Protein AF-A0A498GGM3-F1 (afdb_monomer)

Nearest PDB structures (foldseek):
  2ejg-assembly2_B  TM=3.600E-01  e=3.477E-01  Pyrococcus horikoshii OT3
  2dxu-assembly1_A  TM=3.663E-01  e=5.962E-01  Pyrococcus horikoshii
  1wq7-assembly1_B  TM=3.591E-01  e=9.628E-01  Pyrococcus horikoshii OT3
  2hni-assembly1_A  TM=3.277E-01  e=7.576E-01  Pyrococcus horikoshii OT3
  2ejf-assembly2_B  TM=3.425E-01  e=1.022E+00  Pyrococcus horikoshii OT3

Foldseek 3Di:
DPPPLADLLVVLCQVCVQVQQCPPPFWAADLLGDGWGWDGDAQWWTKTKDKAFCVDPVSVVSVVVSVVVLVVDCDGNFAGEDADDDDSVPDPTKHWYWDDDDGMIMIMIIGTFPGGDRDLVSVQVRSVVGTPDRDPSVVSSVVSVVVSVPDPPDDD

Mean predicted aligned error: 6.46 Å

Secondary structure (DSSP, 8-state):
---TTS-HHHHHHHTSHHHHH-SSS--EE-TTSSEEEEEEEETTEEEEEEEEETTSHHHHHHHHHHHHHHHH-SEETTEEE-SSPPPGGG-SS-EEEEEE-SSEEEEEEEEE-SS---SHHHHHHHHHHH-SS---HHHHHHHHHHHHHHS-----

Radius of gyration: 17.05 Å; Cα contacts (8 Å, |Δi|>4): 240; chains: 1; bounding box: 47×32×43 Å

Structure (mmCIF, N/CA/C/O backbone):
data_AF-A0A498GGM3-F1
#
_entry.id   AF-A0A498GGM3-F1
#
loop_
_atom_site.group_PDB
_atom_site.id
_atom_site.type_symbol
_atom_site.label_atom_id
_atom_site.label_alt_id
_atom_site.label_comp_id
_atom_site.label_asym_id
_atom_site.label_entity_id
_atom_site.label_seq_id
_atom_site.pdbx_PDB_ins_code
_atom_site.Cartn_x
_atom_site.Cartn_y
_atom_site.Cartn_z
_atom_site.occupancy
_atom_site.B_iso_or_equiv
_atom_site.auth_seq_id
_atom_site.auth_comp_id
_atom_site.auth_asym_id
_atom_site.auth_atom_id
_atom_site.pdbx_PDB_model_num
ATOM 1 N N . MET A 1 1 ? -23.207 8.762 1.940 1.00 39.00 1 MET A N 1
ATOM 2 C CA . MET A 1 1 ? -23.634 7.999 3.127 1.00 39.00 1 MET A CA 1
ATOM 3 C C . MET A 1 1 ? -22.353 7.462 3.716 1.00 39.00 1 MET A C 1
ATOM 5 O O . MET A 1 1 ? -21.657 6.758 3.002 1.00 39.00 1 MET A O 1
ATOM 9 N N . THR A 1 2 ? -21.957 7.924 4.898 1.00 45.09 2 THR A N 1
ATOM 10 C CA . THR A 1 2 ? -20.797 7.362 5.594 1.00 45.09 2 THR A CA 1
ATOM 11 C C . THR A 1 2 ? -21.114 5.906 5.901 1.00 45.09 2 THR A C 1
ATOM 13 O O . THR A 1 2 ? -22.189 5.610 6.425 1.00 45.09 2 THR A O 1
ATOM 16 N N . ASP A 1 3 ? -20.236 5.008 5.472 1.00 50.31 3 ASP A N 1
ATOM 17 C CA . ASP A 1 3 ? -20.360 3.573 5.700 1.00 50.31 3 ASP A CA 1
ATOM 18 C C . ASP A 1 3 ? -20.351 3.352 7.219 1.00 50.31 3 ASP A C 1
ATOM 20 O O . ASP A 1 3 ? -19.323 3.520 7.873 1.00 50.31 3 ASP A O 1
ATOM 24 N N . SER A 1 4 ? -21.523 3.123 7.826 1.00 56.84 4 SER A N 1
ATOM 25 C CA . SER A 1 4 ? -21.709 3.200 9.286 1.00 56.84 4 SER A CA 1
ATOM 26 C C . SER A 1 4 ? -21.093 2.017 10.046 1.00 56.84 4 SER A C 1
ATOM 28 O O . SER A 1 4 ? -21.446 1.767 11.200 1.00 56.84 4 SER A O 1
ATOM 30 N N . THR A 1 5 ? -20.231 1.261 9.377 1.00 78.62 5 THR A N 1
ATOM 31 C CA . THR A 1 5 ? -19.531 0.064 9.840 1.00 78.62 5 THR A CA 1
ATOM 32 C C . TH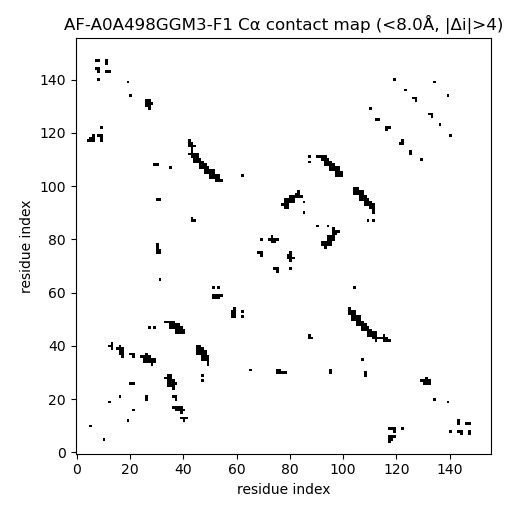R A 1 5 ? -18.014 0.257 9.877 1.00 78.62 5 THR A C 1
ATOM 34 O O . THR A 1 5 ? -17.339 -0.553 10.507 1.00 78.62 5 THR A O 1
ATOM 37 N N . LEU A 1 6 ? -17.474 1.320 9.260 1.00 87.25 6 LEU A N 1
ATOM 38 C CA . LEU A 1 6 ? -16.036 1.581 9.242 1.00 87.25 6 LEU A CA 1
ATOM 39 C C . LEU A 1 6 ? -15.543 2.020 10.625 1.00 87.25 6 LEU A C 1
ATOM 41 O O . LEU A 1 6 ? -16.038 2.989 11.205 1.00 87.25 6 LEU A O 1
ATOM 45 N N . ASP A 1 7 ? -14.541 1.318 11.151 1.00 92.06 7 ASP A N 1
ATOM 46 C CA . ASP A 1 7 ? -13.893 1.696 12.401 1.00 92.06 7 A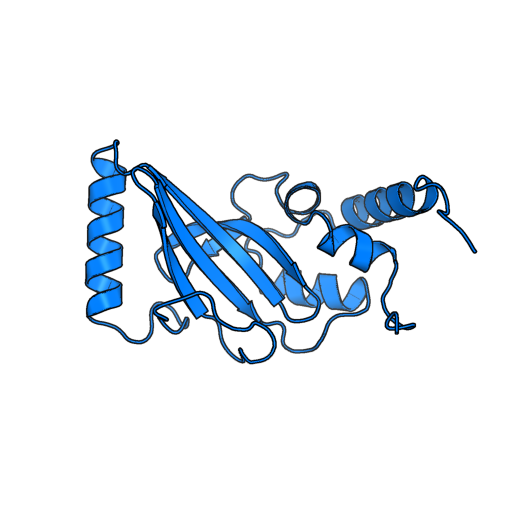SP A CA 1
ATOM 47 C C . ASP A 1 7 ? -13.203 3.075 12.259 1.00 92.06 7 ASP A C 1
ATOM 49 O O . ASP A 1 7 ? -12.340 3.238 11.393 1.00 92.06 7 ASP A O 1
ATOM 53 N N . PRO A 1 8 ? -13.494 4.067 13.126 1.00 91.62 8 PRO A N 1
ATOM 54 C CA . PRO A 1 8 ? -12.879 5.399 13.054 1.00 91.62 8 PRO A CA 1
ATOM 55 C C . PRO A 1 8 ? -11.346 5.398 13.156 1.00 91.62 8 PRO A C 1
ATOM 57 O O . PRO A 1 8 ? -10.669 6.305 12.663 1.00 91.62 8 PRO A O 1
ATOM 60 N N . VAL A 1 9 ? -10.771 4.389 13.820 1.00 92.81 9 VAL A N 1
ATOM 61 C CA . VAL A 1 9 ? -9.319 4.185 13.869 1.00 92.81 9 VAL A CA 1
ATOM 62 C C . VAL A 1 9 ? -8.808 3.804 12.486 1.00 92.81 9 VAL A C 1
ATOM 64 O O . VAL A 1 9 ? -7.832 4.386 12.029 1.00 92.81 9 VAL A O 1
ATOM 67 N N . VAL A 1 10 ? -9.485 2.880 11.805 1.00 92.50 10 VAL A N 1
ATOM 68 C CA . VAL A 1 10 ? -9.141 2.450 10.442 1.00 92.50 10 VAL A CA 1
ATOM 69 C C . VAL A 1 10 ? -9.291 3.613 9.458 1.00 92.50 10 VAL A C 1
ATOM 71 O O . VAL A 1 10 ? -8.368 3.885 8.694 1.00 92.50 10 VAL A O 1
ATOM 74 N N . GLU A 1 11 ? -10.375 4.386 9.555 1.00 92.75 11 GLU A N 1
ATOM 75 C CA . GLU A 1 11 ? -10.566 5.617 8.773 1.00 92.75 11 GLU A CA 1
ATOM 76 C C . GLU A 1 11 ? -9.403 6.611 8.968 1.00 92.75 11 GLU A C 1
ATOM 78 O O . GLU A 1 11 ? -8.866 7.177 8.011 1.00 92.75 11 GLU A O 1
ATOM 83 N N . THR A 1 12 ? -8.938 6.768 10.212 1.00 92.38 12 THR A N 1
ATOM 84 C CA . THR A 1 12 ? -7.772 7.606 10.533 1.00 92.38 12 THR A CA 1
ATOM 85 C C . THR A 1 12 ? -6.488 7.086 9.886 1.00 92.38 12 THR A C 1
ATOM 87 O O . THR A 1 12 ? -5.660 7.890 9.442 1.00 92.38 12 THR A O 1
ATOM 90 N N . LEU A 1 13 ? -6.303 5.767 9.799 1.00 91.44 13 LEU A N 1
ATOM 91 C CA . LEU A 1 13 ? -5.142 5.177 9.131 1.00 91.44 13 LEU A CA 1
ATOM 92 C C . LEU A 1 13 ? -5.167 5.442 7.621 1.00 91.44 13 LEU A C 1
ATOM 94 O O . LEU A 1 13 ? -4.153 5.880 7.077 1.00 91.44 13 LEU A O 1
ATOM 98 N N . TYR A 1 14 ? -6.325 5.285 6.971 1.00 92.81 14 TYR A N 1
ATOM 99 C CA . TYR A 1 14 ? -6.503 5.563 5.537 1.00 92.81 14 TYR A CA 1
ATOM 100 C C . TYR A 1 14 ? -6.212 7.019 5.164 1.00 92.81 14 TYR A C 1
ATOM 102 O O . TYR A 1 14 ? -5.694 7.297 4.085 1.00 92.81 14 TYR A O 1
ATOM 110 N N . SER A 1 15 ? -6.481 7.963 6.068 1.00 89.75 15 SER A N 1
ATOM 111 C CA . SER A 1 15 ? -6.240 9.389 5.813 1.00 89.75 15 SER A CA 1
ATOM 112 C C . SER A 1 15 ? -4.757 9.778 5.703 1.00 89.75 15 SER A C 1
ATOM 114 O O . SER A 1 15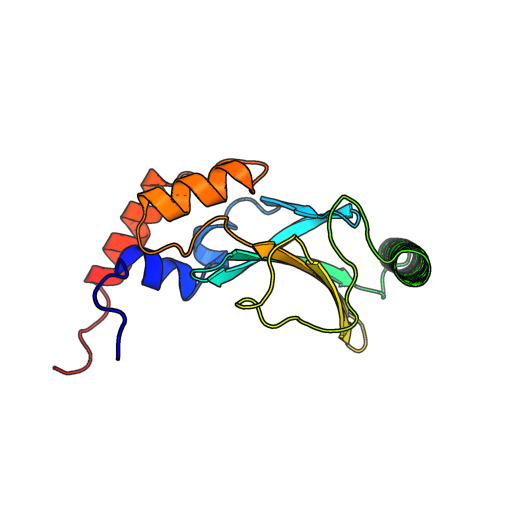 ? -4.432 10.837 5.166 1.00 89.75 15 SER A O 1
ATOM 116 N N . SER A 1 16 ? -3.836 8.983 6.259 1.00 88.56 16 SER A N 1
ATOM 117 C CA . SER A 1 16 ? -2.401 9.313 6.315 1.00 88.56 16 SER A CA 1
ATOM 118 C C . SER A 1 16 ? -1.539 8.059 6.503 1.00 88.56 16 SER A C 1
ATOM 120 O O . SER A 1 16 ? -0.786 7.972 7.475 1.00 88.56 16 SER A O 1
ATOM 122 N N . PRO A 1 17 ? -1.605 7.079 5.593 1.00 88.00 17 PRO A N 1
ATOM 123 C CA . PRO A 1 17 ? -1.036 5.754 5.825 1.00 88.00 17 PRO A CA 1
ATOM 124 C C . PRO A 1 17 ? 0.474 5.787 6.048 1.00 88.00 17 PRO A C 1
ATOM 126 O O . PRO A 1 17 ? 0.974 5.142 6.965 1.00 88.00 17 PRO A O 1
ATOM 129 N N . GLY A 1 18 ? 1.201 6.638 5.317 1.00 84.31 18 GLY A N 1
ATOM 130 C CA . GLY A 1 18 ? 2.644 6.780 5.496 1.00 84.31 18 GLY A CA 1
ATOM 131 C C . GLY A 1 18 ? 3.067 7.300 6.877 1.00 84.31 18 GLY A C 1
ATOM 132 O O . GLY A 1 18 ? 4.164 6.992 7.327 1.00 84.31 18 GLY A O 1
ATOM 133 N N . LYS A 1 19 ? 2.205 8.034 7.597 1.00 85.88 19 LYS A N 1
ATOM 134 C CA . LYS A 1 19 ? 2.483 8.443 8.986 1.00 85.88 19 LYS A CA 1
ATOM 135 C C . LYS A 1 19 ? 2.497 7.240 9.930 1.00 85.88 19 LYS A C 1
ATOM 137 O O . LYS A 1 19 ? 3.233 7.241 10.912 1.00 85.88 19 LYS A O 1
ATOM 142 N N . TRP A 1 20 ? 1.646 6.260 9.653 1.00 86.44 20 TRP A N 1
ATOM 143 C CA . TRP A 1 20 ? 1.386 5.133 10.538 1.00 86.44 20 TRP A CA 1
ATOM 144 C C . TRP A 1 20 ? 2.246 3.918 10.196 1.00 86.44 20 TRP A C 1
ATOM 146 O O . TRP A 1 20 ? 2.706 3.232 11.101 1.00 86.44 20 TRP A O 1
ATOM 156 N N . LEU A 1 21 ? 2.483 3.683 8.903 1.00 84.38 21 LEU A N 1
ATOM 157 C CA . LEU A 1 21 ? 3.085 2.451 8.392 1.00 84.38 21 LEU A CA 1
ATOM 158 C C . LEU A 1 21 ? 4.525 2.609 7.881 1.00 84.38 21 LEU A C 1
ATOM 160 O O . LEU A 1 21 ? 5.194 1.600 7.719 1.00 84.38 21 LEU A O 1
ATOM 164 N N . ASN A 1 22 ? 5.052 3.834 7.718 1.00 76.69 22 ASN A N 1
ATOM 165 C CA . ASN A 1 22 ? 6.447 4.050 7.283 1.00 76.69 22 ASN A CA 1
ATOM 166 C C . ASN A 1 22 ? 7.473 4.446 8.386 1.00 76.69 22 ASN A C 1
ATOM 168 O O . ASN A 1 22 ? 8.436 5.145 8.054 1.00 76.69 22 ASN A O 1
ATOM 172 N N . PRO A 1 23 ? 7.359 4.088 9.686 1.00 64.69 23 PRO A N 1
ATOM 173 C CA . PRO A 1 23 ? 8.436 4.382 10.639 1.00 64.69 23 PRO A CA 1
ATOM 174 C C . PRO A 1 23 ? 9.710 3.547 10.389 1.00 64.69 23 PRO A C 1
ATOM 176 O O . PRO A 1 23 ? 10.779 3.922 10.872 1.00 64.69 23 PRO A O 1
ATOM 179 N N . VAL A 1 24 ? 9.625 2.474 9.594 1.00 55.97 24 VAL A N 1
ATOM 180 C CA . VAL A 1 24 ? 10.769 1.762 9.001 1.00 55.97 24 VAL A CA 1
ATOM 181 C C . VAL A 1 24 ? 10.732 2.025 7.493 1.00 55.97 24 VAL A C 1
ATOM 183 O O . VAL A 1 24 ? 9.671 1.981 6.882 1.00 55.97 24 VAL A O 1
ATOM 186 N N . ALA A 1 25 ? 11.862 2.413 6.904 1.00 53.62 25 ALA A N 1
ATOM 187 C CA . ALA A 1 25 ? 11.909 3.060 5.590 1.00 53.62 25 ALA A CA 1
ATOM 188 C C . ALA A 1 25 ? 11.577 2.153 4.386 1.00 53.62 25 ALA A C 1
ATOM 190 O O . ALA A 1 25 ? 11.421 2.689 3.287 1.00 53.62 25 ALA A O 1
ATOM 191 N N . ASP A 1 26 ? 11.445 0.844 4.609 1.00 61.38 26 ASP A N 1
ATOM 192 C CA . ASP A 1 26 ? 11.275 -0.211 3.611 1.00 61.38 26 ASP A CA 1
ATOM 193 C C . ASP A 1 26 ? 10.300 -1.251 4.187 1.00 61.38 26 ASP A C 1
ATOM 195 O O . ASP A 1 26 ? 10.634 -1.920 5.164 1.00 61.38 26 ASP A O 1
ATOM 199 N N . VAL A 1 27 ? 9.072 -1.320 3.663 1.00 68.25 27 VAL A N 1
ATOM 200 C CA . VAL A 1 27 ? 7.987 -2.123 4.280 1.00 68.25 27 VAL A CA 1
ATOM 201 C C . VAL A 1 27 ? 7.501 -3.251 3.360 1.00 68.25 27 VAL A C 1
ATOM 203 O O . VAL A 1 27 ? 6.776 -4.139 3.799 1.00 68.25 27 VAL A O 1
ATOM 206 N N . TYR A 1 28 ? 7.898 -3.224 2.086 1.00 77.25 28 TYR A N 1
ATOM 207 C CA . TYR A 1 28 ? 7.421 -4.144 1.061 1.00 77.25 28 TYR A CA 1
ATOM 208 C C . TYR A 1 28 ? 8.448 -4.305 -0.062 1.00 77.25 28 TYR A C 1
ATOM 210 O O . TYR A 1 28 ? 9.006 -3.303 -0.519 1.00 77.25 28 TYR A O 1
ATOM 218 N N . TYR A 1 29 ? 8.672 -5.530 -0.532 1.00 83.25 29 TYR A N 1
ATOM 219 C CA . TYR A 1 29 ? 9.471 -5.794 -1.726 1.00 83.25 29 TYR A CA 1
ATOM 220 C C . TYR A 1 29 ? 8.560 -5.867 -2.944 1.00 83.25 29 TYR A C 1
ATOM 222 O O . TYR A 1 29 ? 7.687 -6.725 -3.022 1.00 83.25 29 TYR A O 1
ATOM 230 N N . MET A 1 30 ? 8.761 -4.939 -3.876 1.00 86.75 30 MET A N 1
ATOM 231 C CA . MET A 1 30 ? 7.902 -4.809 -5.050 1.00 86.75 30 MET A CA 1
ATOM 232 C C . MET A 1 30 ? 8.200 -5.916 -6.060 1.00 86.75 30 MET A C 1
ATOM 234 O O . MET A 1 30 ? 9.362 -6.295 -6.234 1.00 86.75 30 MET A O 1
ATOM 238 N N . SER A 1 31 ? 7.187 -6.381 -6.791 1.00 83.31 31 SER A N 1
ATOM 239 C CA . SER A 1 31 ? 7.339 -7.458 -7.775 1.00 83.31 31 SER A CA 1
ATOM 240 C C . SER A 1 31 ? 8.326 -7.111 -8.893 1.00 83.31 31 SER A C 1
ATOM 242 O O . SER A 1 31 ? 9.029 -7.988 -9.386 1.00 83.31 31 SER A O 1
ATOM 244 N N . VAL A 1 32 ? 8.441 -5.829 -9.248 1.00 76.88 32 VAL A N 1
ATOM 245 C CA . VAL A 1 32 ? 9.422 -5.303 -10.224 1.00 76.88 32 VAL A CA 1
ATOM 246 C C . VAL A 1 32 ? 10.790 -4.961 -9.612 1.00 76.88 32 VAL A C 1
ATOM 248 O O . VAL A 1 32 ? 11.633 -4.334 -10.252 1.00 76.88 32 VAL A O 1
ATOM 251 N N . GLY A 1 33 ? 11.013 -5.348 -8.356 1.00 75.31 33 GLY A N 1
ATOM 252 C CA . GLY A 1 33 ? 12.262 -5.160 -7.633 1.00 75.31 33 GLY A CA 1
ATOM 253 C C . GLY A 1 33 ? 12.369 -3.841 -6.860 1.00 75.31 33 GLY A C 1
ATOM 254 O O . GLY A 1 33 ? 11.808 -2.798 -7.204 1.00 75.31 33 GLY A O 1
ATOM 255 N N . GLY A 1 34 ? 13.168 -3.893 -5.793 1.00 80.19 34 GLY A N 1
ATOM 256 C CA . GLY A 1 34 ? 13.376 -2.781 -4.867 1.00 80.19 34 GLY A CA 1
ATOM 257 C C . GLY A 1 34 ? 12.310 -2.702 -3.773 1.00 80.19 34 GLY A C 1
ATOM 258 O O . GLY A 1 34 ? 11.340 -3.457 -3.760 1.00 80.19 34 GLY A O 1
ATOM 259 N N . THR A 1 35 ? 12.512 -1.788 -2.826 1.00 85.56 35 THR A N 1
ATOM 260 C CA . THR A 1 35 ? 11.638 -1.631 -1.662 1.00 85.56 35 THR A CA 1
ATOM 261 C C . THR A 1 35 ? 10.657 -0.478 -1.854 1.00 85.56 35 THR A C 1
ATOM 263 O O . THR A 1 35 ? 11.018 0.642 -2.226 1.00 85.56 35 THR A O 1
ATOM 266 N N . GLY A 1 36 ? 9.384 -0.771 -1.616 1.00 87.56 36 GLY A N 1
ATOM 267 C CA . GLY A 1 36 ? 8.284 0.174 -1.677 1.00 87.56 36 GLY A CA 1
ATOM 268 C C . GLY A 1 36 ? 7.958 0.769 -0.309 1.00 87.56 36 GLY A C 1
ATOM 269 O O . GLY A 1 36 ? 8.063 0.122 0.735 1.00 87.56 36 GLY A O 1
ATOM 270 N N . ARG A 1 37 ? 7.507 2.025 -0.320 1.00 89.12 37 ARG A N 1
ATOM 271 C CA . ARG A 1 37 ? 6.908 2.701 0.837 1.00 89.12 37 ARG A CA 1
ATOM 272 C C . ARG A 1 37 ? 5.414 2.825 0.660 1.00 89.12 37 ARG A C 1
ATOM 274 O O . ARG A 1 37 ? 4.958 3.096 -0.450 1.00 89.12 37 ARG A O 1
ATOM 281 N N . VAL A 1 38 ? 4.669 2.728 1.757 1.00 90.88 38 VAL A N 1
ATOM 282 C CA . VAL A 1 38 ? 3.219 2.907 1.720 1.00 90.88 38 VAL A CA 1
ATOM 283 C C . VAL A 1 38 ? 2.889 4.333 1.295 1.00 90.88 38 VAL A C 1
ATOM 285 O O . VAL A 1 38 ? 3.365 5.302 1.897 1.00 90.88 38 VAL A O 1
ATOM 288 N N . GLU A 1 39 ? 2.048 4.453 0.275 1.00 90.94 39 GLU A N 1
ATOM 289 C CA . GLU A 1 39 ? 1.557 5.728 -0.243 1.00 90.94 39 GLU A CA 1
ATOM 290 C C . GLU A 1 39 ? 0.047 5.866 -0.075 1.00 90.94 39 GLU A C 1
ATOM 292 O O . GLU A 1 39 ? -0.425 6.917 0.358 1.00 90.94 39 GLU A O 1
ATOM 297 N N . ILE A 1 40 ? -0.707 4.805 -0.375 1.00 93.38 40 ILE A N 1
ATOM 298 C CA . ILE A 1 40 ? -2.164 4.770 -0.220 1.00 93.38 40 ILE A CA 1
ATOM 299 C C . ILE A 1 40 ? -2.539 3.516 0.555 1.00 93.38 40 ILE A C 1
ATOM 301 O O . ILE A 1 40 ? -1.967 2.456 0.341 1.00 93.38 40 ILE A O 1
ATOM 305 N N . LEU A 1 41 ? -3.524 3.655 1.432 1.00 94.31 41 LEU A N 1
ATOM 306 C CA . LEU A 1 41 ? -4.200 2.557 2.097 1.00 94.31 41 LEU A CA 1
ATOM 307 C C . LEU A 1 41 ? -5.693 2.849 2.012 1.00 94.31 41 LEU A C 1
ATOM 309 O O . LEU A 1 41 ? -6.123 3.954 2.354 1.00 94.31 41 LEU A O 1
ATOM 313 N N . CYS A 1 42 ? -6.465 1.889 1.533 1.00 94.38 42 CYS A N 1
ATOM 314 C CA . CYS A 1 42 ? -7.906 2.018 1.380 1.00 94.38 42 CYS A CA 1
ATOM 315 C C . CYS A 1 42 ? -8.596 0.707 1.787 1.00 94.38 42 CYS A C 1
ATOM 317 O O . CYS A 1 42 ? -7.917 -0.279 2.064 1.00 94.38 42 CYS A O 1
ATOM 319 N N . PRO A 1 43 ? -9.939 0.665 1.835 1.00 95.69 43 PRO A N 1
ATOM 320 C CA . PRO A 1 43 ? -10.664 -0.545 2.217 1.00 95.69 43 PRO A CA 1
ATOM 321 C C . PRO A 1 43 ? -10.387 -1.776 1.351 1.00 95.69 43 PRO A C 1
ATOM 323 O O . PRO A 1 43 ? -10.703 -2.871 1.782 1.00 95.69 43 PRO A O 1
ATOM 326 N N . VAL A 1 44 ? -9.862 -1.613 0.137 1.00 96.69 44 VAL A N 1
ATOM 327 C CA . VAL A 1 44 ? -9.691 -2.705 -0.837 1.00 96.69 44 VAL A CA 1
ATOM 328 C C . VAL A 1 44 ? -8.231 -3.070 -1.088 1.00 96.69 44 VAL A C 1
ATOM 330 O O . VAL A 1 44 ? -7.960 -3.939 -1.903 1.00 96.69 44 VAL A O 1
ATOM 333 N N . GLY A 1 45 ? -7.278 -2.403 -0.433 1.00 96.44 45 GLY A N 1
ATOM 334 C CA . GLY A 1 45 ? -5.869 -2.737 -0.598 1.00 96.44 45 GLY A CA 1
ATOM 335 C C . GLY A 1 45 ? -4.908 -1.632 -0.193 1.00 96.44 45 GLY A C 1
ATOM 336 O O . GLY A 1 45 ? -5.262 -0.621 0.433 1.00 96.44 45 GLY A O 1
ATOM 337 N N . ILE A 1 46 ? -3.658 -1.822 -0.599 1.00 95.50 46 ILE A N 1
ATOM 338 C CA . ILE A 1 46 ? -2.541 -0.942 -0.275 1.00 95.50 46 ILE A CA 1
ATOM 339 C C . ILE A 1 46 ? -1.698 -0.649 -1.522 1.00 95.50 46 ILE A C 1
ATOM 341 O O . ILE A 1 46 ? -1.390 -1.533 -2.314 1.00 95.50 46 ILE A O 1
ATOM 345 N N . GLN A 1 47 ? -1.329 0.622 -1.708 1.00 95.12 47 GLN A N 1
ATOM 346 C CA . GLN A 1 47 ? -0.405 1.064 -2.754 1.00 95.12 47 GLN A CA 1
ATOM 347 C C . GLN A 1 47 ? 0.962 1.368 -2.145 1.00 95.12 47 GLN A C 1
ATOM 349 O O . GLN A 1 47 ? 1.080 2.201 -1.236 1.00 95.12 47 GLN A O 1
ATOM 354 N N . PHE A 1 48 ? 1.995 0.791 -2.742 1.00 93.69 48 PHE A N 1
ATOM 355 C CA . PHE A 1 48 ? 3.389 1.093 -2.476 1.00 93.69 48 PHE A CA 1
ATOM 356 C C . PHE A 1 48 ? 4.002 1.932 -3.591 1.00 93.69 48 PHE A C 1
ATOM 358 O O . PHE A 1 48 ? 3.569 1.893 -4.745 1.00 93.69 48 PHE A O 1
ATOM 365 N N . SER A 1 49 ? 5.042 2.687 -3.247 1.00 91.38 49 SER A N 1
ATOM 366 C CA . SER A 1 49 ? 5.858 3.393 -4.226 1.00 91.38 49 SER A CA 1
ATOM 367 C C . SER A 1 49 ? 7.345 3.307 -3.940 1.00 91.38 49 SER A C 1
ATOM 369 O O . SER A 1 49 ? 7.780 3.459 -2.797 1.00 91.38 49 SER A O 1
ATOM 371 N N . ASN A 1 50 ? 8.117 3.137 -5.007 1.00 89.25 50 ASN A N 1
ATOM 372 C CA . ASN A 1 50 ? 9.562 3.290 -5.006 1.00 89.25 50 ASN A CA 1
ATOM 373 C C . ASN A 1 50 ? 9.933 4.503 -5.870 1.00 89.25 50 ASN A C 1
ATOM 375 O O . ASN A 1 50 ? 9.515 4.628 -7.025 1.00 89.25 50 ASN A O 1
ATOM 379 N N . PHE A 1 51 ? 10.669 5.435 -5.266 1.00 84.62 51 PHE A N 1
ATOM 380 C CA . PHE A 1 51 ? 11.087 6.683 -5.890 1.00 84.62 51 PHE A CA 1
ATOM 381 C C . PHE A 1 51 ? 12.511 6.566 -6.419 1.00 84.62 51 PHE A C 1
ATOM 383 O O . PHE A 1 51 ? 13.456 6.346 -5.662 1.00 84.62 51 PHE A O 1
ATOM 390 N N . LEU A 1 52 ? 12.670 6.852 -7.707 1.00 80.69 52 LEU A N 1
ATOM 391 C CA . LEU A 1 52 ? 13.958 6.891 -8.378 1.00 80.69 52 LEU A CA 1
ATOM 392 C C . LEU A 1 52 ? 14.180 8.271 -8.993 1.00 80.69 52 LEU A C 1
ATOM 394 O O . LEU A 1 52 ? 13.343 8.807 -9.723 1.00 80.69 52 LEU A O 1
ATOM 398 N N . THR A 1 53 ? 15.351 8.846 -8.729 1.00 76.06 53 THR A N 1
ATOM 399 C CA . THR A 1 53 ? 15.822 10.030 -9.457 1.00 76.06 53 THR A CA 1
ATOM 400 C C . THR A 1 53 ? 16.617 9.600 -10.680 1.00 76.06 53 THR A C 1
ATOM 402 O O . THR A 1 53 ? 17.634 8.930 -10.542 1.00 76.06 53 THR A O 1
ATOM 405 N N . THR A 1 54 ? 16.217 10.026 -11.877 1.00 70.88 54 THR A N 1
ATOM 406 C CA . THR A 1 54 ? 16.915 9.654 -13.124 1.00 70.88 54 THR A CA 1
ATOM 407 C C . THR A 1 54 ? 18.196 10.458 -13.357 1.00 70.88 54 THR A C 1
ATOM 409 O O . THR A 1 54 ? 18.883 10.275 -14.357 1.00 70.88 54 THR A O 1
ATOM 412 N N . THR A 1 55 ? 18.531 11.375 -12.446 1.00 76.19 55 THR A N 1
ATOM 413 C CA . THR A 1 55 ? 19.760 12.179 -12.508 1.00 76.19 55 THR A CA 1
ATOM 414 C C . THR A 1 55 ? 20.992 11.446 -11.977 1.00 76.19 55 THR A C 1
ATOM 416 O O . THR A 1 55 ? 22.112 11.905 -12.202 1.00 76.19 55 THR A O 1
ATOM 419 N N . LEU A 1 56 ? 20.805 10.322 -11.277 1.00 79.25 56 LEU A N 1
ATOM 420 C CA . LEU A 1 56 ? 21.887 9.457 -10.816 1.00 79.25 56 LEU A CA 1
ATOM 421 C C . LEU A 1 56 ? 22.032 8.274 -11.786 1.00 79.25 56 LEU A C 1
ATOM 423 O O . LEU A 1 56 ? 21.040 7.578 -12.000 1.00 79.25 56 LEU A O 1
ATOM 427 N N . PRO A 1 57 ? 23.233 7.999 -12.336 1.00 80.19 57 PRO A N 1
ATOM 428 C CA . PRO A 1 57 ? 23.421 6.948 -13.340 1.00 80.19 57 PRO A CA 1
ATOM 429 C C . PRO A 1 57 ? 22.883 5.575 -12.923 1.00 80.19 57 PRO A C 1
ATOM 431 O O . PRO A 1 57 ? 22.135 4.973 -13.678 1.00 80.19 57 PRO A O 1
ATOM 434 N N . ALA A 1 58 ? 23.155 5.134 -11.690 1.00 79.38 58 ALA A N 1
ATOM 435 C CA . ALA A 1 58 ? 22.684 3.838 -11.192 1.00 79.38 58 ALA A CA 1
ATOM 436 C C . ALA A 1 58 ? 21.147 3.721 -11.149 1.00 79.38 58 ALA A C 1
ATOM 438 O O . ALA A 1 58 ? 20.592 2.661 -11.408 1.00 79.38 58 ALA A O 1
ATOM 439 N N . HIS A 1 59 ? 20.443 4.813 -10.843 1.00 80.44 59 HIS A N 1
ATOM 440 C CA . HIS A 1 59 ? 18.978 4.828 -10.850 1.00 80.44 59 HIS A CA 1
ATOM 441 C C . HIS A 1 59 ? 18.410 4.915 -12.268 1.00 80.44 59 HIS A C 1
ATOM 443 O O . HIS A 1 59 ? 17.311 4.429 -12.516 1.00 80.44 59 HIS A O 1
ATOM 449 N N . ALA A 1 60 ? 19.134 5.560 -13.187 1.00 76.62 60 ALA A N 1
ATOM 450 C CA . ALA A 1 60 ? 18.760 5.598 -14.593 1.00 76.62 60 ALA A CA 1
ATOM 451 C C . ALA A 1 60 ? 18.907 4.214 -15.241 1.00 76.62 60 ALA A C 1
ATOM 453 O O . ALA A 1 60 ? 17.992 3.794 -15.936 1.00 76.62 60 ALA A O 1
ATOM 454 N N . GLU A 1 61 ? 20.004 3.501 -14.966 1.00 79.81 61 GLU A N 1
ATOM 455 C CA . GLU A 1 61 ? 20.212 2.113 -15.408 1.00 79.81 61 GLU A CA 1
ATOM 456 C C . GLU A 1 61 ? 19.109 1.197 -14.866 1.00 79.81 61 GLU A C 1
ATOM 458 O O . GLU A 1 61 ? 18.383 0.599 -15.652 1.00 79.81 61 GLU A O 1
ATOM 463 N N . PHE A 1 62 ? 18.880 1.208 -13.548 1.00 79.94 62 PHE A N 1
ATOM 464 C CA . PHE A 1 62 ? 17.799 0.432 -12.930 1.00 79.94 62 PHE A CA 1
ATOM 465 C C . PHE A 1 62 ? 16.414 0.755 -13.522 1.00 79.94 62 PHE A C 1
ATOM 467 O O . PHE A 1 62 ? 15.588 -0.133 -13.714 1.00 79.94 62 PHE A O 1
ATOM 474 N N . TYR A 1 63 ? 16.145 2.024 -13.848 1.00 81.00 63 TYR A N 1
ATOM 475 C CA . TYR A 1 63 ? 14.890 2.401 -14.497 1.00 81.00 63 TYR A CA 1
ATOM 476 C C . TYR A 1 63 ? 14.768 1.862 -15.928 1.00 81.00 63 TYR A C 1
ATOM 478 O O . TYR A 1 63 ? 13.685 1.422 -16.314 1.00 81.00 63 TYR A O 1
ATOM 486 N N . GLU A 1 64 ? 15.833 1.916 -16.728 1.00 83.00 64 GLU A N 1
ATOM 487 C CA . GLU A 1 64 ? 15.794 1.377 -18.090 1.00 83.00 64 GLU A CA 1
ATOM 488 C C . GLU A 1 64 ? 15.604 -0.144 -18.088 1.00 83.00 64 GLU A C 1
ATOM 490 O O . GLU A 1 64 ? 14.784 -0.623 -18.872 1.00 83.00 64 GLU A O 1
ATOM 495 N N . ASP A 1 65 ? 16.218 -0.865 -17.144 1.00 83.12 65 ASP A N 1
ATOM 496 C CA . ASP A 1 65 ? 15.987 -2.304 -16.950 1.00 83.12 65 ASP A CA 1
ATOM 497 C C . ASP A 1 65 ? 14.498 -2.592 -16.678 1.00 83.12 65 ASP A C 1
ATOM 499 O O . ASP A 1 65 ? 13.880 -3.416 -17.353 1.00 83.12 65 ASP A O 1
ATOM 503 N N . ILE A 1 66 ? 13.872 -1.837 -15.767 1.00 82.38 66 ILE A N 1
ATOM 504 C CA . ILE A 1 66 ? 12.440 -1.982 -15.456 1.00 82.38 66 ILE A CA 1
ATOM 505 C C . ILE A 1 66 ? 11.558 -1.653 -16.663 1.00 82.38 66 ILE A C 1
ATOM 507 O O . ILE A 1 66 ? 10.528 -2.293 -16.884 1.00 82.38 66 ILE A O 1
ATOM 511 N N . LYS A 1 67 ? 11.902 -0.632 -17.455 1.00 82.06 67 LYS A N 1
ATOM 512 C CA . LYS A 1 67 ? 11.133 -0.308 -18.667 1.00 82.06 67 LYS A CA 1
ATOM 513 C C . LYS A 1 67 ? 11.231 -1.418 -19.697 1.00 82.06 67 LYS A C 1
ATOM 515 O O . LYS A 1 67 ? 10.222 -1.712 -20.333 1.00 82.06 67 LYS A O 1
ATOM 520 N N . GLU A 1 68 ? 12.420 -1.979 -19.888 1.00 84.25 68 GLU A N 1
ATOM 521 C CA . GLU A 1 68 ? 12.633 -3.096 -20.799 1.00 84.25 68 GLU A CA 1
ATOM 522 C C . GLU A 1 68 ? 11.840 -4.317 -20.336 1.00 84.25 68 GLU A C 1
ATOM 524 O O . GLU A 1 68 ? 11.104 -4.903 -21.129 1.00 84.25 68 GLU A O 1
ATOM 529 N N . GLU A 1 69 ? 11.900 -4.654 -19.049 1.00 82.00 69 GLU A N 1
ATOM 530 C CA . GLU A 1 69 ? 11.150 -5.772 -18.485 1.00 82.00 69 GLU A CA 1
ATOM 531 C C . GLU A 1 69 ? 9.638 -5.582 -18.675 1.00 82.00 69 GLU A C 1
ATOM 533 O O . GLU A 1 69 ? 8.962 -6.462 -19.207 1.00 82.00 69 GLU A O 1
ATOM 538 N N . ARG A 1 70 ? 9.109 -4.394 -18.366 1.00 83.38 70 ARG A N 1
ATOM 539 C CA . ARG A 1 70 ? 7.683 -4.064 -18.542 1.00 83.38 70 ARG A CA 1
ATOM 540 C C . ARG A 1 70 ? 7.235 -4.016 -19.998 1.00 83.38 70 ARG A C 1
ATOM 542 O O . ARG A 1 70 ? 6.082 -4.305 -20.288 1.00 83.38 70 ARG A O 1
ATOM 549 N N . ALA A 1 71 ? 8.104 -3.608 -20.921 1.00 83.50 71 ALA A N 1
ATOM 550 C CA . ALA A 1 71 ? 7.766 -3.574 -22.343 1.00 83.50 71 ALA A CA 1
ATOM 551 C C . ALA A 1 71 ? 7.615 -4.981 -22.940 1.00 83.50 71 ALA A C 1
ATOM 553 O O . ALA A 1 71 ? 6.966 -5.138 -23.974 1.00 83.50 71 ALA A O 1
ATOM 554 N N . ASN A 1 72 ? 8.223 -5.979 -22.297 1.00 86.69 72 ASN A N 1
ATOM 555 C CA . ASN A 1 72 ? 8.294 -7.346 -22.792 1.00 86.69 72 ASN A CA 1
ATOM 556 C C . ASN A 1 72 ? 7.430 -8.336 -21.998 1.00 86.69 72 ASN A C 1
ATOM 558 O O . ASN A 1 72 ? 7.284 -9.474 -22.442 1.00 86.69 72 ASN A O 1
ATOM 562 N N . ASN A 1 73 ? 6.864 -7.929 -20.858 1.00 87.19 73 ASN A N 1
ATOM 563 C CA . ASN A 1 73 ? 6.096 -8.805 -19.981 1.00 87.19 73 ASN A CA 1
ATOM 564 C C . ASN A 1 73 ? 4.776 -8.152 -19.559 1.00 87.19 73 ASN A C 1
ATOM 566 O O . ASN A 1 73 ? 4.760 -7.028 -19.060 1.00 87.19 73 ASN A O 1
ATOM 570 N N . ASP A 1 74 ? 3.684 -8.903 -19.697 1.00 89.44 74 ASP A N 1
ATOM 571 C CA . ASP A 1 74 ? 2.364 -8.511 -19.188 1.00 89.44 74 ASP A CA 1
ATOM 572 C C . ASP A 1 74 ? 2.243 -8.732 -17.665 1.00 89.44 74 ASP A C 1
ATOM 574 O O . ASP A 1 74 ? 1.337 -8.199 -17.027 1.00 89.44 74 ASP A O 1
ATOM 578 N N . GLU A 1 75 ? 3.168 -9.493 -17.070 1.00 90.69 75 GLU A N 1
ATOM 579 C CA . GLU A 1 75 ? 3.220 -9.826 -15.645 1.00 90.69 75 GLU A CA 1
ATOM 580 C C . GLU A 1 75 ? 4.677 -9.934 -15.174 1.00 90.69 75 GLU A C 1
ATOM 582 O O . GLU A 1 75 ? 5.513 -10.520 -15.863 1.00 90.69 75 GLU A O 1
ATOM 587 N N . ILE A 1 76 ? 4.985 -9.386 -13.997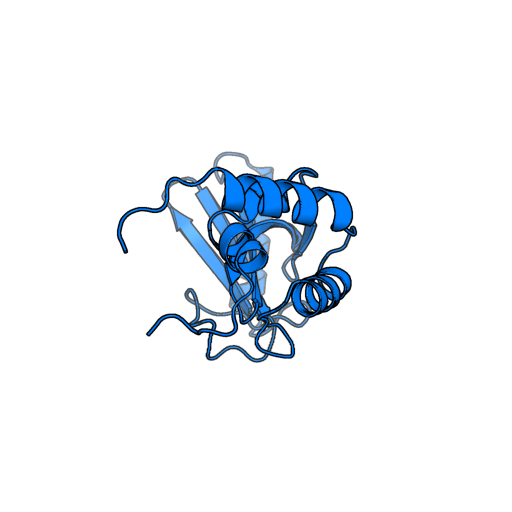 1.00 85.44 76 ILE A N 1
ATOM 588 C CA . ILE A 1 76 ? 6.302 -9.481 -13.355 1.00 85.44 76 ILE A CA 1
ATOM 589 C C . ILE A 1 76 ? 6.075 -9.870 -11.899 1.00 85.44 76 ILE A C 1
ATOM 591 O O . ILE A 1 76 ? 5.309 -9.208 -11.207 1.00 85.44 76 ILE A O 1
ATOM 595 N N . GLY A 1 77 ? 6.712 -10.948 -11.431 1.00 81.06 77 GLY A N 1
ATOM 596 C CA . GLY A 1 77 ? 6.652 -11.365 -10.024 1.00 81.06 77 GLY A CA 1
ATOM 597 C C . GLY A 1 77 ? 5.230 -11.532 -9.465 1.00 81.06 77 GLY A C 1
ATOM 598 O O . GLY A 1 77 ? 5.001 -11.183 -8.310 1.00 81.06 77 GLY A O 1
ATOM 599 N N . GLY A 1 78 ? 4.275 -12.003 -10.279 1.00 84.56 78 GLY A N 1
ATOM 600 C CA . GLY A 1 78 ? 2.868 -12.168 -9.887 1.00 84.56 78 GLY A CA 1
ATOM 601 C C . GLY A 1 78 ? 1.999 -10.912 -10.024 1.00 84.56 78 GLY A C 1
ATOM 602 O O . GLY A 1 78 ? 0.793 -10.990 -9.803 1.00 84.56 78 GLY A O 1
ATOM 603 N N . ALA A 1 79 ? 2.583 -9.764 -10.384 1.00 90.25 79 ALA A N 1
ATOM 604 C CA . ALA A 1 79 ? 1.862 -8.512 -10.571 1.00 90.25 79 ALA A CA 1
ATOM 605 C C . ALA A 1 79 ? 1.646 -8.205 -12.057 1.00 90.25 79 ALA A C 1
ATOM 607 O O . ALA A 1 79 ? 2.595 -8.187 -12.845 1.00 90.25 79 ALA A O 1
ATOM 608 N N . ALA A 1 80 ? 0.408 -7.898 -12.444 1.00 92.38 80 ALA A N 1
ATOM 609 C CA . ALA A 1 80 ? 0.098 -7.504 -13.813 1.00 92.38 80 ALA A CA 1
ATOM 610 C C . ALA A 1 80 ? 0.656 -6.106 -14.126 1.00 92.38 80 ALA A C 1
ATOM 612 O O . ALA A 1 80 ? 0.512 -5.157 -13.348 1.00 92.38 80 ALA A O 1
ATOM 613 N N . VAL A 1 81 ? 1.274 -5.956 -15.295 1.00 91.62 81 VAL A N 1
ATOM 614 C CA . VAL A 1 81 ? 1.892 -4.705 -15.739 1.00 91.62 81 VAL A CA 1
ATOM 615 C C . VAL A 1 81 ? 0.869 -3.865 -16.492 1.00 91.62 81 VAL A C 1
ATOM 617 O O . VAL A 1 81 ? 0.446 -4.195 -17.598 1.00 91.62 81 VAL A O 1
ATOM 620 N N . VAL A 1 82 ? 0.498 -2.719 -15.920 1.00 92.00 82 VAL A N 1
ATOM 621 C CA . VAL A 1 82 ? -0.487 -1.812 -16.524 1.00 92.00 82 VAL A CA 1
ATOM 622 C C . VAL A 1 82 ? 0.134 -0.473 -16.925 1.00 92.00 82 VAL A C 1
ATOM 624 O O . VAL A 1 82 ? 1.166 -0.029 -16.413 1.00 92.00 82 VAL A O 1
ATOM 627 N N . SER A 1 83 ? -0.488 0.186 -17.906 1.00 88.12 83 SER A N 1
ATOM 628 C CA . SER A 1 83 ? 0.023 1.429 -18.507 1.00 88.12 83 SER A CA 1
ATOM 629 C C . SER A 1 83 ? -0.307 2.693 -17.708 1.00 88.12 83 SER A C 1
ATOM 631 O O . SER A 1 83 ? 0.292 3.742 -17.942 1.00 88.12 83 SER A O 1
ATOM 633 N N . LYS A 1 84 ? -1.261 2.614 -16.778 1.00 90.75 84 LYS A N 1
ATOM 634 C CA . LYS A 1 84 ? -1.729 3.727 -15.948 1.00 90.75 84 LYS A CA 1
ATOM 635 C C . LYS A 1 84 ? -2.255 3.203 -14.618 1.00 90.75 84 LYS A C 1
ATOM 637 O O . LYS A 1 84 ? -2.595 2.027 -14.525 1.00 90.75 84 LYS A O 1
ATOM 642 N N . LYS A 1 85 ? -2.400 4.104 -13.645 1.00 94.19 85 LYS A N 1
ATOM 643 C CA . LYS A 1 85 ? -3.042 3.805 -12.366 1.00 94.19 85 LYS A CA 1
ATOM 644 C C . LYS A 1 85 ? -4.415 3.135 -12.589 1.00 94.19 85 LYS A C 1
ATOM 646 O O . LYS A 1 85 ? -5.237 3.722 -13.306 1.00 94.19 85 LYS A O 1
ATOM 651 N N . PRO A 1 86 ? -4.648 1.940 -12.022 1.00 93.38 86 PRO A N 1
ATOM 652 C CA . PRO A 1 86 ? -5.923 1.244 -12.131 1.00 93.38 86 PRO A CA 1
ATOM 653 C C . PRO A 1 86 ? -6.979 1.867 -11.210 1.00 93.38 86 PRO A C 1
ATOM 655 O O . PRO A 1 86 ? -6.659 2.674 -10.333 1.00 93.38 86 PRO A O 1
ATOM 658 N N . ASP A 1 87 ? -8.236 1.489 -11.426 1.00 94.56 87 ASP A N 1
ATOM 659 C CA . ASP A 1 87 ? -9.279 1.678 -10.421 1.00 94.56 87 ASP A CA 1
ATOM 660 C C . ASP A 1 87 ? -9.145 0.560 -9.384 1.00 94.56 87 ASP A C 1
ATOM 662 O O . ASP A 1 87 ? -9.134 -0.610 -9.751 1.00 94.56 87 ASP A O 1
ATOM 666 N N . PHE A 1 88 ? -8.961 0.907 -8.113 1.00 94.19 88 PHE A N 1
ATOM 667 C CA . PHE A 1 88 ? -8.624 -0.076 -7.081 1.00 94.19 88 PHE A CA 1
ATOM 668 C C . PHE A 1 88 ? -9.778 -1.005 -6.731 1.00 94.19 88 PHE A C 1
ATOM 670 O O . PHE A 1 88 ? -9.523 -2.115 -6.284 1.00 94.19 88 PHE A O 1
ATOM 677 N N . ASP A 1 89 ? -11.022 -0.574 -6.943 1.00 92.69 89 ASP A N 1
ATOM 678 C CA . ASP A 1 89 ? -12.185 -1.432 -6.709 1.00 92.69 89 ASP A CA 1
ATOM 679 C C . ASP A 1 89 ? -12.330 -2.535 -7.792 1.00 92.69 89 ASP A C 1
ATOM 681 O O . ASP A 1 89 ? -13.100 -3.468 -7.586 1.00 92.69 89 ASP A O 1
ATOM 685 N N . ASP A 1 90 ? -11.578 -2.468 -8.905 1.00 92.50 90 ASP A N 1
ATOM 686 C CA . ASP A 1 90 ? -11.622 -3.423 -10.034 1.00 92.50 90 ASP A CA 1
ATOM 687 C C . ASP A 1 90 ? -10.362 -4.322 -10.129 1.00 92.50 90 ASP A C 1
ATOM 689 O O . ASP A 1 90 ? -10.078 -4.905 -11.181 1.00 92.50 90 ASP A O 1
ATOM 693 N N . VAL A 1 91 ? -9.548 -4.393 -9.072 1.00 92.62 91 VAL A N 1
ATOM 694 C CA . VAL A 1 91 ? -8.267 -5.116 -9.075 1.00 92.62 91 VAL A CA 1
ATOM 695 C C . VAL A 1 91 ? -8.331 -6.340 -8.164 1.00 92.62 91 VAL A C 1
ATOM 697 O O . VAL A 1 91 ? -8.365 -6.198 -6.949 1.00 92.62 91 VAL A O 1
ATOM 700 N N . ASP A 1 92 ? -8.257 -7.532 -8.760 1.00 92.06 92 ASP A N 1
ATOM 701 C CA . ASP A 1 92 ? -8.288 -8.814 -8.031 1.00 92.06 92 ASP A CA 1
ATOM 702 C C . ASP A 1 92 ? -6.893 -9.418 -7.775 1.00 92.06 92 ASP A C 1
ATOM 704 O O . ASP A 1 92 ? -6.753 -10.382 -7.032 1.00 92.06 92 ASP A O 1
ATOM 708 N N . ASN A 1 93 ? -5.849 -8.902 -8.432 1.00 93.00 93 ASN A N 1
ATOM 709 C CA . ASN A 1 93 ? -4.466 -9.375 -8.290 1.00 93.00 93 ASN A CA 1
ATOM 710 C C . ASN A 1 93 ? -3.508 -8.183 -8.198 1.00 93.00 93 ASN A C 1
ATOM 712 O O . ASN A 1 93 ? -3.868 -7.103 -8.666 1.00 93.00 93 ASN A O 1
ATOM 716 N N . PRO A 1 94 ? -2.284 -8.343 -7.664 1.00 95.31 94 PRO A N 1
ATOM 717 C CA . PRO A 1 94 ? -1.309 -7.263 -7.648 1.00 95.31 94 PRO A CA 1
ATOM 718 C C . PRO A 1 94 ? -1.099 -6.646 -9.036 1.00 95.31 94 PRO A C 1
ATOM 720 O O . PRO A 1 94 ? -1.083 -7.335 -10.058 1.00 95.31 94 PRO A O 1
ATOM 723 N N . VAL A 1 95 ? -0.944 -5.327 -9.082 1.00 95.19 95 VAL A N 1
ATOM 724 C CA . VAL A 1 95 ? -0.788 -4.564 -10.328 1.00 95.19 95 VAL A CA 1
ATOM 725 C C . VAL A 1 95 ? 0.302 -3.526 -10.174 1.00 95.19 95 VAL A C 1
ATOM 727 O O . VAL A 1 95 ? 0.343 -2.786 -9.191 1.00 95.19 95 VAL A O 1
ATOM 730 N N . THR A 1 96 ? 1.155 -3.424 -11.186 1.00 94.31 96 THR A N 1
ATOM 731 C CA . THR A 1 96 ? 2.327 -2.553 -11.174 1.00 94.31 96 THR A CA 1
ATOM 732 C C . THR A 1 96 ? 2.294 -1.561 -12.335 1.00 94.31 96 THR A C 1
ATOM 734 O O . THR A 1 96 ? 1.938 -1.892 -13.473 1.00 94.31 96 THR A O 1
ATOM 737 N N . TRP A 1 97 ? 2.647 -0.304 -12.069 1.00 92.81 97 TRP A N 1
ATOM 738 C CA . TRP A 1 97 ? 2.734 0.742 -13.088 1.00 92.81 97 TRP A CA 1
ATOM 739 C C . TRP A 1 97 ? 3.826 1.755 -12.766 1.00 92.81 97 TRP A C 1
ATOM 741 O O . TRP A 1 97 ? 4.336 1.838 -11.653 1.00 92.81 97 TRP A O 1
ATOM 751 N N . VAL A 1 98 ? 4.196 2.550 -13.767 1.00 89.75 98 VAL A N 1
ATOM 752 C CA . VAL A 1 98 ? 5.184 3.616 -13.604 1.00 89.75 98 VAL A CA 1
ATOM 753 C C . VAL A 1 98 ? 4.542 4.960 -13.880 1.00 89.75 98 VAL A C 1
ATOM 755 O O . VAL A 1 98 ? 3.877 5.154 -14.897 1.00 89.75 98 VAL A O 1
ATOM 758 N N . GLU A 1 99 ? 4.819 5.907 -12.996 1.00 90.38 99 GLU A N 1
ATOM 759 C CA . GLU A 1 99 ? 4.533 7.320 -13.180 1.00 90.38 99 GLU A CA 1
ATOM 760 C C . GLU A 1 99 ? 5.850 8.077 -13.328 1.00 90.38 99 GLU A C 1
ATOM 762 O O . GLU A 1 99 ? 6.759 7.946 -12.509 1.00 90.38 99 GLU A O 1
ATOM 767 N N . GLN A 1 100 ? 5.965 8.896 -14.371 1.00 85.19 100 GLN A N 1
ATOM 768 C CA . GLN A 1 100 ? 7.174 9.667 -14.634 1.00 85.19 100 GLN A CA 1
ATOM 769 C C . GLN A 1 100 ? 6.861 11.161 -14.710 1.00 85.19 100 GLN A C 1
ATOM 771 O O . GLN A 1 100 ? 5.932 11.596 -15.392 1.00 85.19 100 GLN A O 1
ATOM 776 N N . ASN A 1 101 ? 7.692 11.961 -14.047 1.00 84.69 101 ASN A N 1
ATOM 777 C CA . ASN A 1 101 ? 7.818 13.392 -14.295 1.00 84.69 101 ASN A CA 1
ATOM 778 C C . ASN A 1 101 ? 9.252 13.719 -14.757 1.00 84.69 101 ASN A C 1
ATOM 780 O O . ASN A 1 101 ? 10.068 12.822 -14.949 1.00 84.69 101 ASN A O 1
ATOM 784 N N . LYS A 1 102 ? 9.565 15.004 -14.984 1.00 80.25 102 LYS A N 1
ATOM 785 C CA . LYS A 1 102 ? 10.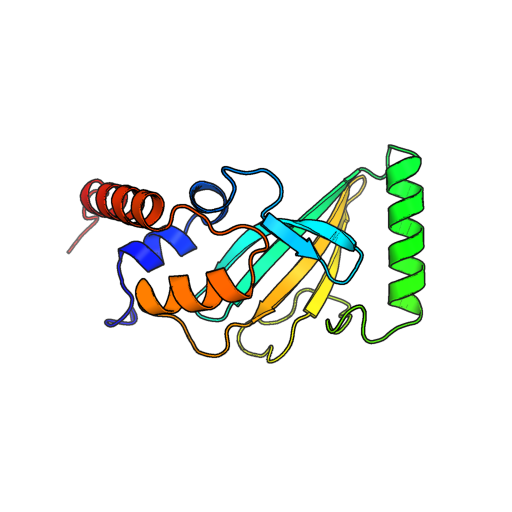797 15.435 -15.679 1.00 80.25 102 LYS A CA 1
ATOM 786 C C . LYS A 1 102 ? 12.087 14.763 -15.189 1.00 80.25 102 LYS A C 1
ATOM 788 O O . LYS A 1 102 ? 12.91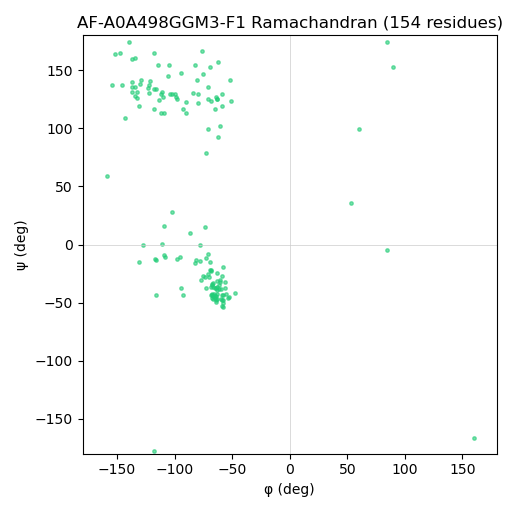2 14.417 -16.024 1.00 80.25 102 LYS A O 1
ATOM 793 N N . ASN A 1 103 ? 12.245 14.591 -13.875 1.00 81.69 103 ASN A N 1
ATOM 794 C CA . ASN A 1 103 ? 13.474 14.058 -13.271 1.00 81.69 103 ASN A CA 1
ATOM 795 C C . ASN A 1 103 ? 13.220 12.878 -12.324 1.0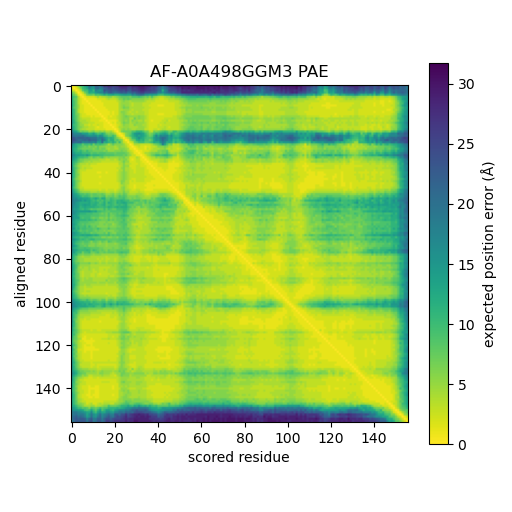0 81.69 103 ASN A C 1
ATOM 797 O O . ASN A 1 103 ? 14.158 12.374 -11.706 1.00 81.69 103 ASN A O 1
ATOM 801 N N . HIS A 1 104 ? 11.960 12.483 -12.157 1.00 85.50 104 HIS A N 1
ATOM 802 C CA . HIS A 1 104 ? 11.579 11.486 -11.174 1.00 85.50 104 HIS A CA 1
ATOM 803 C C . HIS A 1 104 ? 10.714 10.419 -11.805 1.00 85.50 104 HIS A C 1
ATOM 805 O O . HIS A 1 104 ? 9.790 10.707 -12.571 1.00 85.50 104 HIS A O 1
ATOM 811 N N . VAL A 1 105 ? 11.016 9.196 -11.416 1.00 87.94 105 VAL A N 1
ATOM 812 C CA . VAL A 1 105 ? 10.269 8.001 -11.751 1.00 87.94 105 VAL A CA 1
ATOM 813 C C . VAL A 1 105 ? 9.729 7.444 -10.449 1.00 87.94 105 VAL A C 1
ATOM 815 O O . VAL A 1 105 ? 10.446 7.343 -9.453 1.00 87.94 105 VAL A O 1
ATOM 818 N N . TYR A 1 106 ? 8.454 7.096 -10.468 1.00 90.38 106 TYR A N 1
ATOM 819 C CA . TYR A 1 106 ? 7.787 6.395 -9.394 1.00 90.38 106 TYR A CA 1
ATOM 820 C C . TYR A 1 106 ? 7.320 5.070 -9.950 1.00 90.38 106 TYR A C 1
ATOM 822 O O . TYR A 1 106 ? 6.480 5.025 -10.848 1.00 90.38 106 TYR A O 1
ATOM 830 N N . ILE A 1 107 ? 7.865 4.004 -9.400 1.00 90.50 107 ILE A N 1
ATOM 831 C CA . ILE A 1 107 ? 7.311 2.676 -9.579 1.00 90.50 107 ILE A CA 1
ATOM 832 C C . ILE A 1 107 ? 6.221 2.541 -8.526 1.00 90.50 107 ILE A C 1
ATOM 834 O O . ILE A 1 107 ? 6.449 2.879 -7.363 1.00 90.50 107 ILE A O 1
ATOM 838 N N . LYS A 1 108 ? 5.034 2.116 -8.939 1.00 93.88 108 LYS A N 1
ATOM 839 C CA . LYS A 1 108 ? 3.869 1.941 -8.081 1.00 93.88 108 LYS A CA 1
ATOM 840 C C . LYS A 1 108 ? 3.413 0.500 -8.169 1.00 93.88 108 LYS A C 1
ATOM 842 O O . LYS A 1 108 ? 3.383 -0.060 -9.260 1.00 93.88 108 LYS A O 1
ATOM 847 N N . GLU A 1 109 ? 3.004 -0.050 -7.042 1.00 95.06 109 GLU A N 1
ATOM 848 C CA . GLU A 1 109 ? 2.379 -1.364 -6.988 1.00 95.06 109 GLU A CA 1
ATOM 849 C C . GLU A 1 109 ? 1.191 -1.296 -6.051 1.00 95.06 109 GLU A C 1
ATOM 851 O O . GLU A 1 109 ? 1.295 -0.734 -4.961 1.00 95.06 109 GLU A O 1
ATOM 856 N N . PHE A 1 110 ? 0.054 -1.805 -6.501 1.00 96.62 110 PHE A N 1
ATOM 857 C CA . PHE A 1 110 ? -1.126 -1.957 -5.672 1.00 96.62 110 PHE A CA 1
ATOM 858 C C . PHE A 1 110 ? -1.348 -3.439 -5.417 1.00 96.62 110 PHE A C 1
ATOM 860 O O . PHE A 1 110 ? -1.395 -4.224 -6.363 1.00 96.62 110 PHE A O 1
ATOM 867 N N . VAL A 1 111 ? -1.475 -3.789 -4.143 1.00 95.94 111 VAL A N 1
ATOM 868 C CA . VAL A 1 111 ? -1.788 -5.136 -3.677 1.00 95.94 111 VAL A CA 1
ATOM 869 C C . VAL A 1 111 ? -3.215 -5.090 -3.130 1.00 95.94 111 VAL A C 1
ATOM 871 O O . VAL A 1 111 ? -3.450 -4.361 -2.155 1.00 95.94 111 VAL A O 1
ATOM 874 N N . PRO A 1 112 ? -4.178 -5.767 -3.780 1.00 97.06 112 PRO A N 1
ATOM 875 C CA . PRO A 1 112 ? -5.542 -5.830 -3.278 1.00 97.06 112 PRO A CA 1
ATOM 876 C C . PRO A 1 112 ? -5.610 -6.674 -2.003 1.00 97.06 112 PRO A C 1
ATOM 878 O O . PRO A 1 112 ? -4.783 -7.560 -1.796 1.00 97.06 112 PRO A O 1
ATOM 881 N N . PHE A 1 113 ? -6.594 -6.377 -1.161 1.00 96.50 113 PHE A N 1
ATOM 882 C CA . PHE A 1 113 ? -6.988 -7.238 -0.047 1.00 96.50 113 PHE A CA 1
ATOM 883 C C . PHE A 1 113 ? -7.916 -8.349 -0.533 1.00 96.50 113 PHE A C 1
ATOM 885 O O . PHE A 1 113 ? -8.643 -8.153 -1.512 1.00 96.50 113 PHE A O 1
ATOM 892 N N . ASP A 1 114 ? -7.940 -9.474 0.181 1.00 94.31 114 ASP A N 1
ATOM 893 C CA . ASP A 1 114 ? -8.852 -10.581 -0.131 1.00 94.31 114 ASP A CA 1
ATOM 894 C C . ASP A 1 114 ? -10.318 -10.153 0.051 1.00 94.31 114 ASP A C 1
ATOM 896 O O . ASP A 1 114 ? -11.200 -10.517 -0.733 1.00 94.31 114 ASP A O 1
ATOM 900 N N . GLU A 1 115 ? -10.585 -9.337 1.076 1.00 91.75 115 GLU A N 1
ATOM 901 C CA . GLU A 1 115 ? -11.896 -8.747 1.324 1.00 91.75 115 GLU A CA 1
ATOM 902 C C . GLU A 1 115 ? -11.822 -7.251 1.650 1.00 91.75 115 GLU A C 1
ATOM 904 O O . GLU A 1 115 ? -10.810 -6.697 2.083 1.00 91.75 115 GLU A O 1
ATOM 909 N N . ARG A 1 116 ? -12.962 -6.564 1.494 1.00 94.38 116 ARG A N 1
ATOM 910 C CA . ARG A 1 116 ? -13.074 -5.159 1.888 1.00 94.38 116 ARG A CA 1
ATOM 911 C C . ARG A 1 116 ? -12.924 -5.016 3.407 1.00 94.38 116 ARG A C 1
ATOM 913 O O . ARG A 1 116 ? -13.789 -5.433 4.177 1.00 94.38 116 ARG A O 1
ATOM 920 N N . VAL A 1 117 ? -11.875 -4.324 3.827 1.00 95.25 117 VAL A N 1
ATOM 921 C CA . VAL A 1 117 ? -11.523 -4.084 5.226 1.00 95.25 117 VAL A CA 1
ATOM 922 C C . VAL A 1 117 ? -12.357 -2.957 5.828 1.00 95.25 117 VAL A C 1
ATOM 924 O O . VAL A 1 117 ? -12.426 -1.844 5.303 1.00 95.25 117 VAL A O 1
ATOM 927 N N . THR A 1 118 ? -12.953 -3.231 6.988 1.00 94.56 118 THR A N 1
ATOM 928 C CA . THR A 1 118 ? -13.708 -2.240 7.778 1.00 94.56 118 THR A CA 1
ATOM 929 C C . THR A 1 118 ? -13.306 -2.202 9.254 1.00 94.56 118 THR A C 1
ATOM 931 O O . THR A 1 118 ? -13.608 -1.223 9.942 1.00 94.56 118 THR A O 1
ATOM 934 N N . THR A 1 119 ? -12.588 -3.218 9.747 1.00 95.69 119 THR A N 1
ATOM 935 C CA . THR A 1 119 ? -12.156 -3.338 11.149 1.00 95.69 119 THR A CA 1
ATOM 936 C C . THR A 1 119 ? -10.632 -3.353 11.297 1.00 95.69 119 THR A C 1
ATOM 938 O O . THR A 1 119 ? -9.887 -3.537 10.334 1.00 95.69 119 THR A O 1
ATOM 941 N N . ARG A 1 120 ? -10.146 -3.136 12.527 1.00 94.94 120 ARG A N 1
ATOM 942 C CA . ARG A 1 120 ? -8.705 -3.165 12.840 1.00 94.94 120 ARG A CA 1
ATOM 943 C C . ARG A 1 120 ? -8.130 -4.569 12.726 1.00 94.94 120 ARG A C 1
ATOM 945 O O . ARG A 1 120 ? -6.981 -4.718 12.327 1.00 94.94 120 ARG A O 1
ATOM 952 N N . GLU A 1 121 ? -8.913 -5.568 13.116 1.00 95.06 121 GLU A N 1
ATOM 953 C CA . GLU A 1 121 ? -8.545 -6.976 13.044 1.00 95.06 121 GLU A CA 1
ATOM 954 C C . GLU A 1 121 ? -8.351 -7.402 11.587 1.00 95.06 121 GLU A C 1
ATOM 956 O O . GLU A 1 121 ? -7.271 -7.881 11.262 1.00 95.06 121 GLU A O 1
ATOM 961 N N . GLN A 1 122 ? -9.313 -7.093 10.708 1.00 95.88 122 GLN A N 1
ATOM 962 C CA . GLN A 1 122 ? -9.195 -7.346 9.266 1.00 95.88 122 GLN A CA 1
ATOM 963 C C . GLN A 1 122 ? -7.978 -6.631 8.674 1.00 95.88 122 GLN A C 1
ATOM 965 O O . GLN A 1 122 ? -7.163 -7.240 7.997 1.00 95.88 122 GLN A O 1
ATOM 970 N N . LEU A 1 123 ? -7.803 -5.340 8.989 1.00 94.94 123 LEU A N 1
ATOM 971 C CA . LEU A 1 123 ? -6.664 -4.577 8.479 1.00 94.94 123 LEU A CA 1
ATOM 972 C C . LEU A 1 123 ? -5.326 -5.185 8.910 1.00 94.94 123 LEU A C 1
ATOM 974 O O . LEU A 1 123 ? -4.359 -5.154 8.160 1.00 94.94 123 LEU A O 1
ATOM 978 N N . ARG A 1 124 ? -5.248 -5.687 10.144 1.00 94.44 124 ARG A N 1
ATOM 979 C CA . ARG A 1 124 ? -4.041 -6.333 10.647 1.00 94.44 124 ARG A CA 1
ATOM 980 C C . ARG A 1 124 ? -3.757 -7.629 9.896 1.00 94.44 124 ARG A C 1
ATOM 982 O O . ARG A 1 124 ? -2.602 -7.848 9.568 1.00 94.44 124 ARG A O 1
ATOM 989 N N . GLU A 1 125 ? -4.767 -8.472 9.703 1.00 94.81 125 GLU A N 1
ATOM 990 C CA . GLU A 1 125 ? -4.625 -9.755 9.004 1.00 94.81 125 GLU A CA 1
ATOM 991 C C . GLU A 1 125 ? -4.082 -9.529 7.589 1.00 94.81 125 GLU A C 1
ATOM 993 O O . GLU A 1 125 ? -2.989 -9.995 7.284 1.00 94.81 125 GLU A O 1
ATOM 998 N N . GLU A 1 126 ? -4.740 -8.668 6.812 1.00 95.19 126 GLU A N 1
ATOM 999 C CA . GLU A 1 126 ? -4.317 -8.328 5.448 1.00 95.19 126 GLU A CA 1
ATOM 1000 C C . GLU A 1 126 ? -2.890 -7.757 5.388 1.00 95.19 126 GLU A C 1
ATOM 1002 O O . GLU A 1 126 ? -2.081 -8.114 4.535 1.00 95.19 126 GLU A O 1
ATOM 1007 N N . LEU A 1 127 ? -2.534 -6.852 6.308 1.00 92.56 127 LEU A N 1
ATOM 1008 C CA . LEU A 1 127 ? -1.211 -6.223 6.284 1.00 92.56 127 LEU A CA 1
ATOM 1009 C C . LEU A 1 127 ? -0.083 -7.156 6.741 1.00 92.56 127 LEU A C 1
ATOM 1011 O O . LEU A 1 127 ? 1.047 -6.955 6.309 1.00 92.56 127 LEU A O 1
ATOM 1015 N N . VAL A 1 128 ? -0.355 -8.141 7.600 1.00 91.19 128 VAL A N 1
ATOM 1016 C CA . VAL A 1 128 ? 0.645 -9.157 7.981 1.00 91.19 128 VAL A CA 1
ATOM 1017 C C . VAL A 1 128 ? 0.990 -10.052 6.792 1.00 91.19 128 VAL A C 1
ATOM 1019 O O . VAL A 1 128 ? 2.142 -10.446 6.643 1.00 91.19 128 VAL A O 1
ATOM 1022 N N . ASP A 1 129 ? 0.020 -10.332 5.922 1.00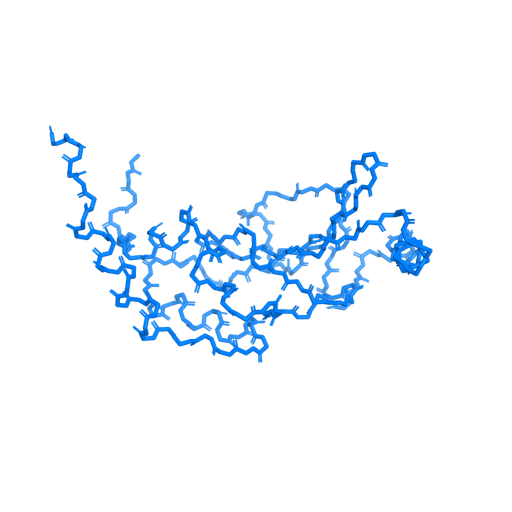 89.81 129 ASP A N 1
ATOM 1023 C CA . A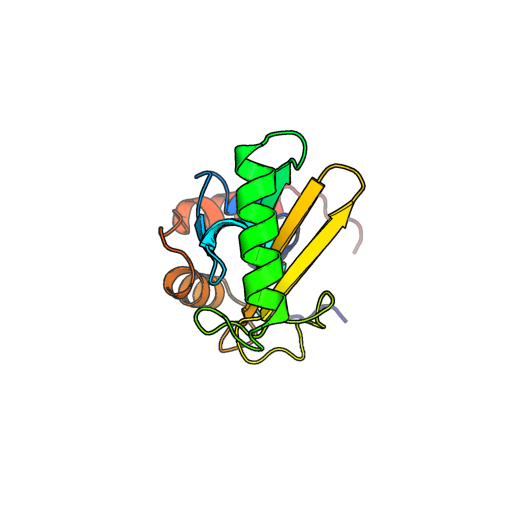SP A 1 129 ? 0.251 -11.169 4.744 1.00 89.81 129 ASP A CA 1
ATOM 1024 C C . ASP A 1 129 ? 1.020 -10.429 3.637 1.00 89.81 129 ASP A C 1
ATOM 1026 O O . ASP A 1 129 ? 1.741 -11.049 2.852 1.00 89.81 129 ASP A O 1
ATOM 1030 N N . ILE A 1 130 ? 0.905 -9.099 3.587 1.00 90.69 130 ILE A N 1
ATOM 1031 C CA . ILE A 1 130 ? 1.518 -8.273 2.539 1.00 90.69 130 ILE A CA 1
ATOM 1032 C C . ILE A 1 130 ? 2.901 -7.748 2.937 1.00 90.69 130 ILE A C 1
ATOM 1034 O O . ILE A 1 130 ? 3.805 -7.702 2.102 1.00 90.69 130 ILE A O 1
ATOM 1038 N N . LEU A 1 131 ? 3.071 -7.267 4.170 1.00 88.38 131 LEU A N 1
ATOM 1039 C CA . LEU A 1 131 ? 4.285 -6.554 4.574 1.00 88.38 131 LEU A CA 1
ATOM 1040 C C . LEU A 1 131 ? 5.421 -7.526 4.910 1.00 88.38 131 LEU A C 1
ATOM 1042 O O . LEU A 1 131 ? 5.224 -8.538 5.569 1.00 88.38 131 LEU A O 1
ATOM 1046 N N . GLU A 1 132 ? 6.653 -7.175 4.531 1.00 84.50 132 GLU A N 1
ATOM 1047 C CA . GLU A 1 132 ? 7.824 -8.006 4.862 1.00 84.50 132 GLU A CA 1
ATOM 1048 C C . GLU A 1 132 ? 8.162 -7.981 6.359 1.00 84.50 132 GLU A C 1
ATOM 1050 O O . GLU A 1 132 ? 8.754 -8.920 6.899 1.00 84.50 132 GLU A O 1
ATOM 1055 N N . TYR A 1 133 ? 7.815 -6.878 7.023 1.00 82.12 133 TYR A N 1
ATOM 1056 C CA . TYR A 1 133 ? 8.052 -6.661 8.441 1.00 82.12 133 TYR A CA 1
ATOM 1057 C C . TYR A 1 133 ? 6.779 -6.173 9.114 1.00 82.12 133 TYR A C 1
ATOM 1059 O O . TYR A 1 133 ? 6.297 -5.079 8.816 1.00 82.12 133 TYR A O 1
ATOM 1067 N N . ASP A 1 134 ? 6.304 -6.952 10.084 1.00 83.19 134 ASP A N 1
ATOM 1068 C CA . ASP A 1 134 ? 5.135 -6.614 10.888 1.00 83.19 134 ASP A CA 1
ATOM 1069 C C . ASP A 1 134 ? 5.333 -5.285 11.638 1.00 83.19 134 ASP A C 1
ATOM 1071 O O . ASP A 1 134 ? 6.212 -5.172 12.506 1.00 83.19 134 ASP A O 1
ATOM 1075 N N . PRO A 1 135 ? 4.493 -4.270 11.376 1.00 83.62 135 PRO A N 1
ATOM 1076 C CA . PRO A 1 135 ? 4.436 -3.076 12.200 1.00 83.62 135 PRO A CA 1
ATOM 1077 C C . PRO A 1 135 ? 4.006 -3.405 13.635 1.00 83.62 135 PRO A C 1
ATOM 1079 O O . PRO A 1 135 ? 3.276 -4.366 13.892 1.00 83.62 135 PRO A O 1
ATOM 1082 N N . ASP A 1 136 ? 4.348 -2.537 14.592 1.00 89.50 136 ASP A N 1
ATOM 1083 C CA . ASP A 1 136 ? 3.725 -2.586 15.919 1.00 89.50 136 ASP A CA 1
ATOM 1084 C C . ASP A 1 136 ? 2.281 -2.064 15.839 1.00 89.50 136 ASP A C 1
ATOM 1086 O O . ASP A 1 136 ? 1.968 -0.923 16.196 1.00 89.50 136 ASP A O 1
ATOM 1090 N N . PHE A 1 137 ? 1.383 -2.924 15.353 1.00 90.25 137 PHE A N 1
ATOM 1091 C CA . PHE A 1 137 ? -0.041 -2.636 15.209 1.00 90.25 137 PHE A CA 1
ATOM 1092 C C . PHE A 1 137 ? -0.684 -2.206 16.525 1.00 90.25 137 PHE A C 1
ATOM 1094 O O . PHE A 1 137 ? -1.590 -1.375 16.524 1.00 90.25 137 PHE A O 1
ATOM 1101 N N . SER A 1 138 ? -0.208 -2.728 17.660 1.00 91.19 138 SER A N 1
ATOM 1102 C CA . SER A 1 138 ? -0.747 -2.348 18.967 1.00 91.19 138 SER A CA 1
ATOM 1103 C C . SER A 1 138 ? -0.487 -0.871 19.242 1.00 91.19 138 SER A C 1
ATOM 1105 O O . SER A 1 138 ? -1.415 -0.141 19.599 1.00 91.19 138 SER A O 1
ATOM 1107 N N . THR A 1 139 ? 0.749 -0.418 19.027 1.00 92.00 139 THR A N 1
ATOM 1108 C CA . THR A 1 139 ? 1.120 0.993 19.171 1.00 92.00 139 THR A CA 1
ATOM 1109 C C . THR A 1 139 ? 0.409 1.863 18.133 1.00 92.00 139 THR A C 1
ATOM 1111 O O . THR A 1 139 ? -0.206 2.868 18.496 1.00 92.00 139 THR A O 1
ATOM 1114 N N . ILE A 1 140 ? 0.392 1.444 16.864 1.00 91.56 140 ILE A N 1
ATOM 1115 C CA . ILE A 1 140 ? -0.256 2.184 15.769 1.00 91.56 140 ILE A CA 1
ATOM 1116 C C . ILE A 1 140 ? -1.747 2.399 16.048 1.00 91.56 140 ILE A C 1
ATOM 1118 O O . ILE A 1 140 ? -2.231 3.531 15.988 1.00 91.56 140 ILE A O 1
ATOM 1122 N N . PHE A 1 141 ? -2.484 1.344 16.404 1.00 94.06 141 PHE A N 1
ATOM 1123 C CA . PHE A 1 141 ? -3.918 1.442 16.677 1.00 94.06 141 PHE A CA 1
ATOM 1124 C C . PHE A 1 141 ? -4.213 2.274 17.924 1.00 94.06 141 PHE A C 1
ATOM 1126 O O . PHE A 1 141 ? -5.193 3.022 17.942 1.00 94.06 141 PHE A O 1
ATOM 1133 N N . GLN A 1 142 ? -3.374 2.194 18.960 1.00 93.62 142 GLN A N 1
ATOM 1134 C CA . GLN A 1 142 ? -3.524 3.034 20.149 1.00 93.62 142 GLN A CA 1
ATOM 1135 C C . GLN A 1 142 ? -3.322 4.519 19.830 1.00 93.62 142 GLN A C 1
ATOM 1137 O O . GLN A 1 142 ? -4.116 5.352 20.278 1.00 93.62 142 GLN A O 1
ATOM 1142 N N . ASP A 1 143 ? -2.301 4.861 19.048 1.00 92.31 143 ASP A N 1
ATOM 1143 C CA . ASP A 1 143 ? -2.004 6.250 18.699 1.00 92.31 143 ASP A CA 1
ATOM 1144 C C . ASP A 1 143 ? -3.006 6.829 17.697 1.00 92.31 143 ASP A C 1
ATOM 1146 O O . ASP A 1 143 ? -3.442 7.974 17.855 1.00 92.31 143 ASP A O 1
ATOM 1150 N N . ALA A 1 144 ? -3.473 6.033 16.735 1.00 91.44 144 ALA A N 1
ATOM 1151 C CA . ALA A 1 144 ? -4.577 6.417 15.863 1.00 91.44 144 ALA A CA 1
ATOM 1152 C C . ALA A 1 144 ? -5.876 6.628 16.663 1.00 91.44 144 ALA A C 1
ATOM 1154 O O . ALA A 1 144 ? -6.538 7.653 16.506 1.00 91.44 144 ALA A O 1
ATOM 1155 N N . ALA A 1 145 ? -6.196 5.752 17.624 1.00 92.69 145 ALA A N 1
ATOM 1156 C CA . ALA A 1 145 ? -7.352 5.937 18.505 1.00 92.69 145 ALA A CA 1
ATOM 1157 C C . ALA A 1 145 ? -7.249 7.195 19.386 1.00 92.69 145 ALA A C 1
ATOM 1159 O O . ALA A 1 145 ? -8.266 7.813 19.717 1.00 92.69 145 ALA A O 1
ATOM 1160 N N . ARG A 1 146 ? -6.037 7.601 19.782 1.00 92.44 146 ARG A N 1
ATOM 1161 C CA . ARG A 1 146 ? -5.812 8.893 20.452 1.00 92.44 146 ARG A CA 1
ATOM 1162 C C . ARG A 1 146 ? -6.069 10.057 19.500 1.00 92.44 146 ARG A C 1
ATOM 1164 O O . ARG A 1 146 ? -6.752 10.996 19.901 1.00 92.44 146 ARG A O 1
ATOM 1171 N N . ALA A 1 147 ? -5.589 9.973 18.259 1.00 88.38 147 ALA A N 1
ATOM 1172 C CA . ALA A 1 147 ? -5.800 11.005 17.245 1.00 88.38 147 ALA A CA 1
ATOM 1173 C C . ALA A 1 147 ? -7.296 11.245 16.969 1.00 88.38 147 ALA A C 1
ATOM 1175 O O . ALA A 1 147 ? -7.727 12.400 16.984 1.00 88.38 147 ALA A O 1
ATOM 1176 N N . VAL A 1 148 ? -8.096 10.175 16.854 1.00 88.19 148 VAL A N 1
ATOM 1177 C CA . VAL A 1 148 ? -9.568 10.246 16.729 1.00 88.19 148 VAL A CA 1
ATOM 1178 C C . VAL A 1 148 ? -10.189 11.073 17.860 1.00 88.19 148 VAL A C 1
ATOM 1180 O O . VAL A 1 148 ? -11.023 11.941 17.624 1.00 88.19 148 VAL A O 1
ATOM 1183 N N . LYS A 1 149 ? -9.765 10.849 19.112 1.00 78.38 149 LYS A N 1
ATOM 1184 C CA . LYS A 1 149 ? -10.315 11.553 20.288 1.00 78.38 149 LYS A CA 1
ATOM 1185 C C . LYS A 1 149 ? -9.959 13.040 20.333 1.00 78.38 149 LYS A C 1
ATOM 1187 O O . LYS A 1 149 ? -10.639 13.797 21.020 1.00 78.38 149 LYS A O 1
ATOM 1192 N N . THR A 1 150 ? -8.881 13.438 19.663 1.00 73.62 150 THR A N 1
ATOM 1193 C CA . THR A 1 150 ? -8.376 14.819 19.657 1.00 73.62 150 THR A CA 1
ATOM 1194 C C . THR A 1 150 ? -8.864 15.652 18.477 1.00 73.62 150 THR A C 1
ATOM 1196 O O . THR A 1 150 ? -8.671 16.866 18.489 1.00 73.62 150 THR A O 1
ATOM 1199 N N . GLN A 1 151 ? -9.501 15.038 17.475 1.00 62.97 151 GLN A N 1
ATOM 1200 C CA . GLN A 1 151 ? -10.128 15.789 16.393 1.00 62.97 151 GLN A CA 1
ATOM 1201 C C . GLN A 1 151 ? -11.346 16.549 16.947 1.00 62.97 151 GLN A C 1
ATOM 1203 O O . GLN A 1 151 ? -12.224 15.933 17.563 1.00 62.97 151 GLN A O 1
ATOM 1208 N N . PRO A 1 152 ? -11.420 17.886 16.793 1.00 54.72 152 PRO A N 1
ATOM 1209 C CA . PRO A 1 152 ? -12.628 18.616 17.144 1.00 54.72 152 PRO A CA 1
ATOM 1210 C C . PRO A 1 152 ? -13.777 18.055 16.304 1.00 54.72 152 PRO A C 1
ATOM 1212 O O . PRO A 1 152 ? -13.648 17.913 15.091 1.00 54.72 152 PRO A O 1
ATOM 1215 N N . ARG A 1 153 ? -14.892 17.700 16.952 1.00 51.06 153 ARG A N 1
ATOM 1216 C CA . ARG A 1 153 ? -16.123 17.320 16.252 1.00 51.06 153 ARG A CA 1
ATOM 1217 C C . ARG A 1 153 ? -16.602 18.530 15.453 1.00 51.06 153 ARG A C 1
ATOM 1219 O O . ARG A 1 153 ? -17.306 19.377 15.998 1.00 51.06 153 ARG A O 1
ATOM 1226 N N . GLU A 1 154 ? -16.200 18.642 14.196 1.00 47.88 154 GLU A N 1
ATOM 1227 C CA . GLU A 1 154 ? -16.803 19.608 13.288 1.00 47.88 154 GLU A CA 1
ATOM 1228 C C . GLU A 1 154 ? -18.220 19.125 12.946 1.00 47.88 154 GLU A C 1
ATOM 1230 O O . GLU A 1 154 ? -18.420 18.235 12.131 1.00 47.88 154 GLU A O 1
ATOM 1235 N N . ASN A 1 155 ? -19.175 19.737 13.652 1.00 39.97 155 ASN A N 1
ATOM 1236 C CA . ASN A 1 155 ? -20.607 19.877 13.377 1.00 39.97 155 ASN A CA 1
ATOM 1237 C C . ASN A 1 155 ? -21.449 18.594 13.245 1.00 39.97 155 ASN A C 1
ATOM 1239 O O . ASN A 1 155 ? -21.546 17.972 12.190 1.00 39.97 155 ASN A O 1
ATOM 1243 N N . ALA A 1 156 ? -22.135 18.291 14.355 1.00 37.62 156 ALA A N 1
ATOM 1244 C CA . ALA A 1 156 ? -23.447 17.645 14.357 1.00 37.62 156 ALA A CA 1
ATOM 1245 C C . ALA A 1 156 ? -24.518 18.537 13.703 1.00 37.62 156 ALA A C 1
ATOM 1247 O O . ALA A 1 156 ? -24.352 19.779 13.750 1.00 37.62 156 ALA A O 1
#

Sequence (156 aa):
MTDSTLDPVVETLYSSPGKWLNPVADVYYMSVGGTGRVEILCPVGIQFSNFLTTTLPAHAEFYEDIKEERANNDEIGGAAVVSKKPDFDDVDNPVTWVEQNKNHVYIKEFVPFDERVTTREQLREELVDILEYDPDFSTIFQDAARAVKTQPRENA

pLDDT: mean 85.09, std 12.36, range [37.62, 97.06]

Solvent-accessible surface area (backbone atoms only — not comparable to full-atom values): 8830 Å² total; per-residue (Å²): 129,81,69,93,70,56,35,67,43,48,56,54,42,44,74,45,28,39,80,68,67,43,88,52,88,61,36,30,76,41,54,84,60,62,55,18,33,59,66,43,36,55,48,43,29,40,29,30,37,32,81,37,50,55,86,41,69,72,43,34,53,55,48,50,53,48,49,53,51,55,74,74,33,67,57,40,75,81,20,38,52,43,90,54,89,75,64,66,93,79,44,92,54,33,35,32,31,66,50,73,56,101,58,40,39,34,43,35,37,37,42,47,42,98,57,78,43,42,44,68,66,52,48,48,55,54,47,56,76,64,32,78,56,78,71,67,56,69,60,45,53,53,53,35,46,49,50,58,72,68,53,78,83,83,71,132